Protein AF-A0A813E8I7-F1 (afdb_monomer)

Organism: Polarella glaciali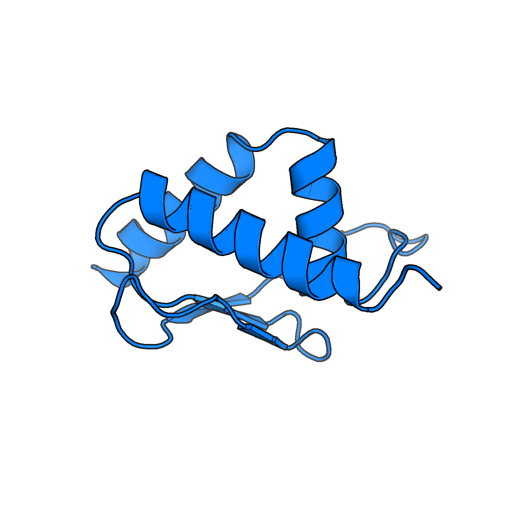s (NCBI:txid89957)

Radius of gyration: 13.07 Å; Cα contacts (8 Å, |Δi|>4): 109; chains: 1; bounding box: 36×29×27 Å

Nearest PDB structures (foldseek):
  7qpb-assembly1_A-2  TM=9.049E-01  e=5.000E-08  Homo sapiens
  8r1g-assembly1_D  TM=8.960E-01  e=6.069E-08  Homo sapiens
  8jrn-assembly1_A  TM=9.055E-01  e=3.699E-07  Homo sapiens
  1d5f-assembly1_A  TM=8.992E-01  e=7.053E-07  Homo sapiens
  8p82-assembly1_B  TM=8.502E-01  e=5.565E-06  Homo sapiens

Sequence (95 aa):
AEDAEYVSDFWQVLEQMTDEERRGFAIFVSACGRMPPQGWQDFELKVQKNGDGDARLPTAYTCFNLLLLPRYSSREVLLQRLLAAVRETEGFGLS

Secondary structure (DSSP, 8-state):
-HHHHHHHHHHHHHHHS-HHHHHHHHHHHHS-SS--TTGGGG---EEEEEEE-TTPPPEEEGGGTEEEEEEPSSHHHHHHHHHHHHHHHHTTS--

pLDDT: mean 80.85, std 13.59, range [37.03, 92.56]

Solvent-accessible surface area (backbone atoms only — not comparable to full-atom values): 5582 Å² total; per-residue (Å²): 118,67,70,58,55,56,54,50,48,51,53,57,47,57,70,70,45,51,75,68,55,46,49,43,44,48,26,50,38,54,74,37,96,59,80,54,95,81,50,66,83,82,65,65,78,41,80,41,81,53,63,73,42,77,87,61,62,53,45,58,42,40,96,67,30,32,35,35,40,41,47,48,95,40,68,68,54,45,48,54,32,51,53,48,42,28,51,61,57,56,66,78,70,79,126

Foldseek 3Di:
DVVVVQVVLVVVLLVVDDPVLVLLLVCQQQVDNDADPVGCPVQDQAEDEDEADLVDAWHHPNVVSYIHQHHYPDSVSSNVRSSVSSVVSCVVPDD

Mean predicted aligned error: 6.58 Å

InterPro domains:
  IPR000569 HECT domain [PF00632] (3-95)
  IPR000569 HECT domain [PS50237] (1-95)
  IPR035983 HECT, E3 ligase catalytic domain [SSF56204] (4-88)
  IPR044611 Ubiquitin-protein ligase E3A/B/C-like [PTHR45700] (3-95)

Structure (mmCIF, N/CA/C/O backbone):
data_AF-A0A813E8I7-F1
#
_entry.id   AF-A0A813E8I7-F1
#
loop_
_atom_site.group_PDB
_atom_site.id
_atom_site.type_symbol
_atom_site.label_atom_id
_atom_site.label_alt_id
_atom_site.label_comp_id
_atom_site.label_asym_id
_atom_site.label_entity_id
_atom_site.label_seq_id
_atom_site.pdbx_PDB_ins_code
_atom_site.Cartn_x
_atom_site.Cartn_y
_atom_site.Cartn_z
_atom_site.occupancy
_atom_site.B_iso_or_equiv
_atom_site.auth_seq_id
_atom_site.auth_comp_id
_atom_site.auth_asym_id
_atom_site.auth_atom_id
_atom_site.pdbx_PDB_model_num
ATOM 1 N N . ALA A 1 1 ? -17.281 -1.650 -14.554 1.00 55.31 1 ALA A N 1
ATOM 2 C CA . ALA A 1 1 ? -16.900 -0.454 -13.772 1.00 55.31 1 ALA A CA 1
ATOM 3 C C . ALA A 1 1 ? -16.577 -0.798 -12.310 1.00 55.31 1 ALA A C 1
ATOM 5 O O . ALA A 1 1 ? -16.506 0.101 -11.487 1.00 55.31 1 ALA A O 1
ATOM 6 N N . GLU A 1 2 ? -16.351 -2.074 -11.974 1.00 54.88 2 GLU A N 1
ATOM 7 C CA . GLU A 1 2 ? -16.056 -2.507 -10.598 1.00 54.88 2 GLU A CA 1
ATOM 8 C C . GLU A 1 2 ? -14.618 -2.187 -10.175 1.00 54.88 2 GLU A C 1
ATOM 10 O O . GLU A 1 2 ? -14.370 -1.878 -9.015 1.00 54.88 2 GLU A O 1
ATOM 15 N N . ASP A 1 3 ? -13.676 -2.182 -11.122 1.00 64.06 3 ASP A N 1
ATOM 16 C CA . ASP A 1 3 ? -12.289 -1.787 -10.860 1.00 64.06 3 ASP A CA 1
ATOM 17 C C . ASP A 1 3 ? -12.169 -0.303 -10.480 1.00 64.06 3 ASP A C 1
ATOM 19 O O . ASP A 1 3 ? -11.273 0.073 -9.731 1.00 64.06 3 ASP A O 1
ATOM 23 N N . ALA A 1 4 ? -13.095 0.542 -10.948 1.00 71.00 4 ALA A N 1
ATOM 24 C CA . ALA A 1 4 ? -13.089 1.975 -10.658 1.00 71.00 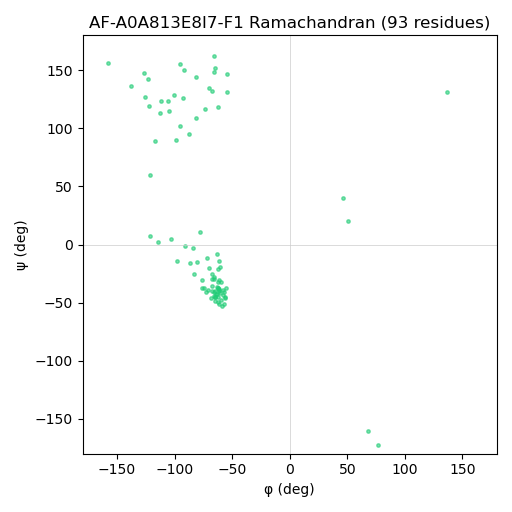4 ALA A CA 1
ATOM 25 C C . ALA A 1 4 ? -13.501 2.281 -9.209 1.00 71.00 4 ALA A C 1
ATOM 27 O O . ALA A 1 4 ? -12.886 3.131 -8.571 1.00 71.00 4 ALA A O 1
ATOM 28 N N . GLU A 1 5 ? -14.505 1.576 -8.679 1.00 78.94 5 GLU A N 1
ATOM 29 C CA . GLU A 1 5 ? -14.951 1.741 -7.288 1.00 78.94 5 GLU A CA 1
ATOM 30 C C . GLU A 1 5 ? -13.863 1.286 -6.314 1.00 78.94 5 GLU A C 1
ATOM 32 O O . GLU A 1 5 ? -13.486 2.015 -5.403 1.00 78.94 5 GLU A O 1
ATOM 37 N N . TYR A 1 6 ? -13.257 0.138 -6.602 1.00 80.38 6 TYR A N 1
ATOM 38 C CA . TYR A 1 6 ? -12.182 -0.428 -5.802 1.00 80.38 6 TYR A CA 1
ATOM 39 C C . TYR A 1 6 ? -10.916 0.447 -5.761 1.00 80.38 6 TYR A C 1
ATOM 41 O O . TYR A 1 6 ? -10.315 0.643 -4.703 1.00 80.38 6 TYR A O 1
ATOM 49 N N . VAL A 1 7 ? -10.517 1.013 -6.904 1.00 83.62 7 VAL A N 1
ATOM 50 C CA . VAL A 1 7 ? -9.410 1.978 -6.949 1.00 83.62 7 VAL A CA 1
ATOM 51 C C . VAL A 1 7 ? -9.798 3.276 -6.235 1.00 83.62 7 VAL A C 1
ATOM 53 O O . VAL A 1 7 ? -8.964 3.865 -5.554 1.00 83.62 7 VAL A O 1
ATOM 56 N N . SER A 1 8 ? -11.057 3.714 -6.325 1.00 87.94 8 SER A N 1
ATOM 57 C CA . SER A 1 8 ? -11.518 4.891 -5.581 1.00 87.94 8 SER A CA 1
ATOM 58 C C . SER A 1 8 ? -11.483 4.674 -4.067 1.00 87.94 8 SER A C 1
ATOM 60 O O . SER A 1 8 ? -11.094 5.590 -3.344 1.00 87.94 8 SER A O 1
ATOM 62 N N . ASP A 1 9 ? -11.867 3.492 -3.583 1.00 89.44 9 ASP A N 1
ATOM 63 C CA . ASP A 1 9 ? -11.783 3.131 -2.165 1.00 89.44 9 ASP A CA 1
ATOM 64 C C . ASP A 1 9 ? -10.339 3.156 -1.664 1.00 89.44 9 ASP A C 1
ATOM 66 O O . ASP A 1 9 ? -10.075 3.633 -0.560 1.00 89.44 9 ASP A O 1
ATOM 70 N N . PHE A 1 10 ? -9.397 2.691 -2.490 1.00 90.75 10 PHE A N 1
ATOM 71 C CA . PHE A 1 10 ? -7.972 2.764 -2.184 1.00 90.75 10 PHE A CA 1
ATOM 72 C C . PHE A 1 10 ? -7.515 4.203 -1.923 1.00 90.75 10 PHE A C 1
ATOM 74 O O . PHE A 1 10 ? -6.918 4.468 -0.879 1.00 90.75 10 PHE A O 1
ATOM 81 N N . TRP A 1 11 ? -7.832 5.135 -2.826 1.00 89.38 11 TRP A N 1
ATOM 82 C CA . TRP A 1 11 ? -7.443 6.538 -2.664 1.00 89.38 11 TRP A CA 1
ATOM 83 C C . TRP A 1 11 ? -8.099 7.177 -1.437 1.00 89.38 11 TRP A C 1
ATOM 85 O O . TRP A 1 11 ? -7.408 7.818 -0.651 1.00 89.38 11 TRP A O 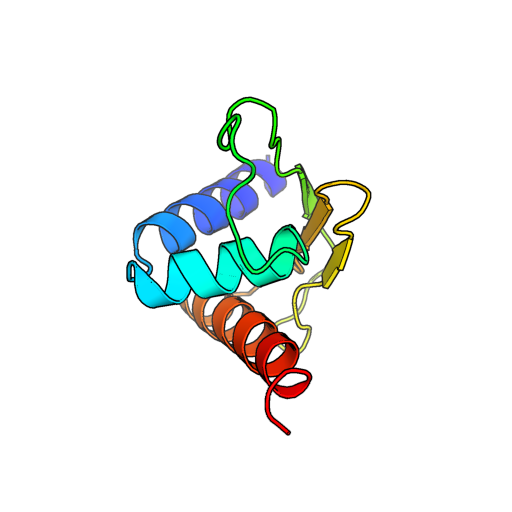1
ATOM 95 N N . GLN A 1 12 ? -9.388 6.910 -1.201 1.00 90.94 12 GLN A N 1
AT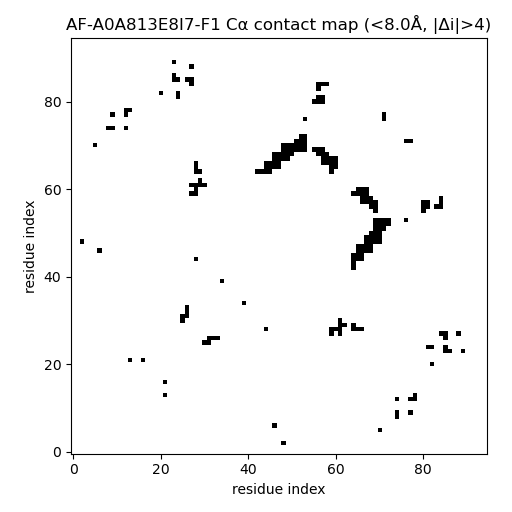OM 96 C CA . GLN A 1 12 ? -10.088 7.418 -0.016 1.00 90.94 12 GLN A CA 1
ATOM 97 C C . GLN A 1 12 ? -9.489 6.905 1.295 1.00 90.94 12 GLN A C 1
ATOM 99 O O . GLN A 1 12 ? -9.458 7.632 2.287 1.00 90.94 12 GLN A O 1
ATOM 104 N N . VAL A 1 13 ? -9.051 5.645 1.340 1.00 92.00 13 VAL A N 1
ATOM 105 C CA . VAL A 1 13 ? -8.396 5.092 2.530 1.00 92.00 13 VAL A CA 1
ATOM 106 C C . VAL A 1 13 ? -7.007 5.694 2.714 1.00 92.00 13 VAL A C 1
ATOM 108 O O . VAL A 1 13 ? -6.639 6.025 3.839 1.00 92.00 13 VAL A O 1
ATOM 111 N N . LEU A 1 14 ? -6.260 5.899 1.628 1.00 89.62 14 LEU A N 1
ATOM 112 C CA . LEU A 1 14 ? -4.951 6.547 1.674 1.00 89.62 14 LEU A CA 1
ATOM 113 C C . LEU A 1 14 ? -5.043 7.992 2.199 1.00 89.62 14 LEU A C 1
ATOM 115 O O . LEU A 1 14 ? -4.185 8.423 2.965 1.00 89.62 14 LEU A O 1
ATOM 119 N N . GLU A 1 15 ? -6.091 8.732 1.830 1.00 88.38 15 GLU A N 1
ATOM 120 C CA . GLU A 1 15 ? -6.354 10.086 2.340 1.00 88.38 15 GLU A CA 1
ATOM 121 C C . GLU A 1 15 ? -6.715 10.109 3.833 1.00 88.38 15 GLU A C 1
ATOM 123 O O . GLU A 1 15 ? -6.414 11.081 4.525 1.00 88.38 15 GLU A O 1
ATOM 128 N N . GLN A 1 16 ? -7.330 9.040 4.346 1.00 89.38 16 GLN A N 1
ATOM 129 C CA . GLN A 1 16 ? -7.689 8.907 5.762 1.00 89.38 16 GLN A CA 1
ATOM 130 C C . GLN A 1 16 ? -6.515 8.480 6.654 1.00 89.38 16 GLN A C 1
ATOM 132 O O . GLN A 1 16 ? -6.602 8.613 7.874 1.00 89.38 16 GLN A O 1
ATOM 137 N N . MET A 1 17 ? -5.422 7.983 6.071 1.00 87.88 17 MET A N 1
ATOM 138 C CA . MET A 1 17 ? -4.219 7.621 6.819 1.00 87.88 17 MET A CA 1
ATOM 139 C C . MET A 1 17 ? -3.550 8.850 7.448 1.00 87.88 17 MET A C 1
ATOM 141 O O . MET A 1 17 ? -3.528 9.956 6.892 1.00 87.88 17 MET A O 1
ATOM 145 N N . THR A 1 18 ? -2.924 8.643 8.600 1.00 90.06 18 THR A N 1
ATOM 146 C CA . THR A 1 18 ? -2.074 9.646 9.248 1.00 90.06 18 THR A CA 1
ATOM 147 C C . THR A 1 18 ? -0.820 9.933 8.415 1.00 90.06 18 THR A C 1
ATOM 149 O O . THR A 1 18 ? -0.434 9.159 7.539 1.00 90.06 18 THR A O 1
ATOM 152 N N . ASP A 1 19 ? -0.153 11.057 8.678 1.00 86.44 19 ASP A N 1
ATOM 153 C CA . ASP A 1 19 ? 1.099 11.407 7.996 1.00 86.44 19 ASP A CA 1
ATOM 154 C C . ASP A 1 19 ? 2.209 10.361 8.199 1.00 86.44 19 ASP A C 1
ATOM 156 O O . ASP A 1 19 ? 3.019 10.139 7.297 1.00 86.44 19 ASP A O 1
ATOM 160 N N . GLU A 1 20 ? 2.242 9.697 9.357 1.00 86.06 20 GLU A N 1
A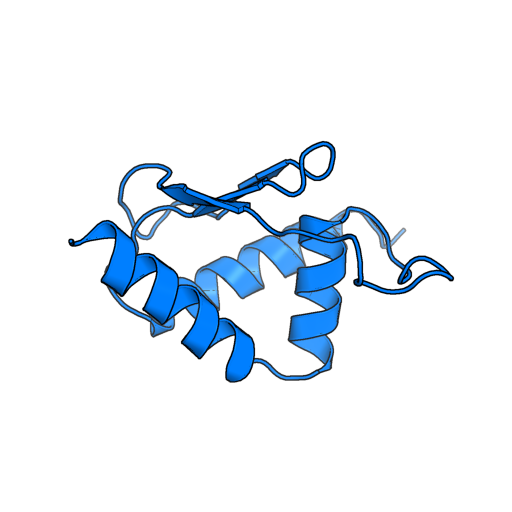TOM 161 C CA . GLU A 1 20 ? 3.200 8.625 9.648 1.00 86.06 20 GLU A CA 1
ATOM 162 C C . GLU A 1 20 ? 2.920 7.380 8.796 1.00 86.06 20 GLU A C 1
ATOM 164 O O . GLU A 1 20 ? 3.815 6.868 8.126 1.00 86.06 20 GLU A O 1
ATOM 169 N N . GLU A 1 21 ? 1.657 6.961 8.713 1.00 87.88 21 GLU A N 1
ATOM 170 C CA . GLU A 1 21 ? 1.236 5.828 7.884 1.00 87.88 21 GLU A CA 1
ATOM 171 C C . GLU A 1 21 ? 1.429 6.109 6.389 1.00 87.88 21 GLU A C 1
ATOM 173 O O . GLU A 1 21 ? 1.917 5.247 5.657 1.00 87.88 21 GLU A O 1
ATOM 178 N N . ARG A 1 22 ? 1.121 7.331 5.928 1.00 86.88 22 ARG A N 1
ATOM 179 C CA . ARG A 1 22 ? 1.370 7.751 4.539 1.00 86.88 22 ARG A CA 1
ATOM 180 C C . ARG A 1 22 ? 2.857 7.744 4.203 1.00 86.88 22 ARG A C 1
ATOM 182 O O . ARG A 1 22 ? 3.220 7.359 3.092 1.00 86.88 22 ARG A O 1
ATOM 189 N N . ARG A 1 23 ? 3.727 8.122 5.145 1.00 84.75 23 ARG A N 1
ATOM 190 C CA . ARG A 1 23 ? 5.183 7.987 4.977 1.00 84.75 23 ARG A CA 1
ATOM 191 C C . ARG A 1 23 ? 5.597 6.526 4.879 1.00 84.75 23 ARG A C 1
ATOM 193 O O . ARG A 1 23 ? 6.310 6.188 3.939 1.00 84.75 23 ARG A O 1
ATOM 200 N N . GLY A 1 24 ? 5.126 5.665 5.777 1.00 86.50 24 GLY A N 1
ATOM 201 C CA . GLY A 1 24 ? 5.411 4.230 5.711 1.00 86.50 24 GLY A CA 1
ATOM 20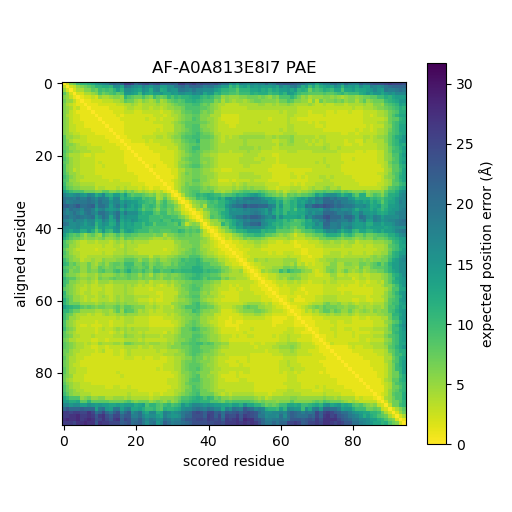2 C C . GLY A 1 24 ? 4.948 3.612 4.386 1.00 86.50 24 GLY A C 1
ATOM 203 O O . GLY A 1 24 ? 5.700 2.893 3.729 1.00 86.50 24 GLY A O 1
ATOM 204 N N . PHE A 1 25 ? 3.752 3.977 3.918 1.00 88.25 25 PHE A N 1
ATOM 205 C CA . PHE A 1 25 ? 3.245 3.560 2.612 1.00 88.25 25 PHE A CA 1
ATOM 206 C C . PHE A 1 25 ? 4.112 4.060 1.455 1.00 88.25 25 PHE A C 1
ATOM 208 O O . PHE A 1 25 ? 4.441 3.287 0.557 1.00 88.25 25 PHE A O 1
ATOM 215 N N . ALA A 1 26 ? 4.524 5.327 1.479 1.00 84.44 26 ALA A N 1
ATOM 216 C CA . ALA A 1 26 ? 5.420 5.885 0.475 1.00 84.44 26 ALA A CA 1
ATOM 217 C C . ALA A 1 26 ? 6.743 5.104 0.393 1.00 84.44 26 ALA A C 1
ATOM 219 O O . ALA A 1 26 ? 7.221 4.824 -0.707 1.00 84.44 26 ALA A O 1
ATOM 220 N N . ILE A 1 27 ? 7.306 4.700 1.535 1.00 84.50 27 ILE A N 1
ATOM 221 C CA . ILE A 1 27 ? 8.505 3.852 1.601 1.00 84.50 27 ILE A CA 1
ATOM 222 C C . ILE A 1 27 ? 8.211 2.467 1.022 1.00 84.50 27 ILE A C 1
ATOM 224 O O . ILE A 1 27 ? 8.984 1.978 0.202 1.00 84.50 27 ILE A O 1
ATOM 228 N N . PHE A 1 28 ? 7.075 1.868 1.381 1.00 87.12 28 PHE A N 1
ATOM 229 C CA . PHE A 1 28 ? 6.644 0.569 0.866 1.00 87.12 28 PHE A CA 1
ATOM 230 C C . PHE A 1 28 ? 6.559 0.535 -0.667 1.00 87.12 28 PHE A C 1
ATOM 232 O O . PHE A 1 28 ? 7.074 -0.392 -1.290 1.00 87.12 28 PHE A O 1
ATOM 239 N N . VAL A 1 29 ? 5.961 1.554 -1.297 1.00 86.19 29 VAL A N 1
ATOM 240 C CA . VAL A 1 29 ? 5.784 1.569 -2.761 1.00 86.19 29 VAL A CA 1
ATOM 241 C C . VAL A 1 29 ? 7.000 2.058 -3.539 1.00 86.19 29 VAL A C 1
ATOM 243 O O . VAL A 1 29 ? 7.155 1.697 -4.703 1.00 86.19 29 VAL A O 1
ATOM 246 N N . SER A 1 30 ? 7.861 2.869 -2.923 1.00 79.62 30 SER A N 1
ATOM 247 C CA . SER A 1 30 ? 9.053 3.418 -3.585 1.00 79.62 30 SER A CA 1
ATOM 248 C C . SER A 1 30 ? 10.338 2.649 -3.275 1.00 79.62 30 SER A C 1
ATOM 250 O O . SER A 1 30 ? 11.345 2.863 -3.946 1.00 79.62 30 SER A O 1
ATOM 252 N N . ALA A 1 31 ? 10.334 1.781 -2.255 1.00 78.19 31 ALA A N 1
ATOM 253 C CA . ALA A 1 31 ? 11.532 1.199 -1.637 1.00 78.19 31 ALA A CA 1
ATOM 254 C C . ALA A 1 31 ? 12.595 2.246 -1.246 1.00 78.19 31 ALA A C 1
ATOM 256 O O . ALA A 1 31 ? 13.766 1.913 -1.064 1.00 78.19 31 ALA A O 1
ATOM 257 N N . CYS A 1 32 ? 12.209 3.518 -1.111 1.00 69.19 32 CYS A N 1
ATOM 258 C CA . CYS A 1 32 ? 13.112 4.601 -0.772 1.00 69.19 32 CYS A CA 1
ATOM 259 C C . CYS A 1 32 ? 12.627 5.282 0.507 1.00 69.19 32 CYS A C 1
ATOM 261 O O . CYS A 1 32 ? 11.550 5.869 0.556 1.00 69.19 32 CYS A O 1
ATOM 263 N N . GLY A 1 33 ? 13.464 5.251 1.548 1.00 61.84 33 GLY A N 1
ATOM 264 C CA . GLY A 1 33 ? 13.216 5.929 2.827 1.00 61.84 33 GLY A CA 1
ATOM 265 C C . GLY A 1 33 ? 13.135 7.458 2.731 1.00 61.84 33 GLY A C 1
ATOM 266 O O . GLY A 1 33 ? 12.851 8.128 3.722 1.00 61.84 33 GLY A O 1
ATOM 267 N N . ARG A 1 34 ? 13.451 8.035 1.562 1.00 59.75 34 ARG A N 1
ATOM 268 C CA . ARG A 1 34 ? 13.482 9.479 1.324 1.00 59.75 34 ARG A CA 1
ATOM 269 C C . ARG A 1 34 ? 12.868 9.832 -0.025 1.00 59.75 34 ARG A C 1
ATOM 271 O O . ARG A 1 34 ? 13.174 9.222 -1.044 1.00 59.75 34 ARG A O 1
ATOM 278 N N . MET A 1 35 ? 12.051 10.880 -0.010 1.00 59.50 35 MET A N 1
ATOM 279 C CA . MET A 1 35 ? 11.534 11.538 -1.207 1.00 59.50 35 MET A CA 1
ATOM 280 C C . MET A 1 35 ? 12.709 11.961 -2.111 1.00 59.50 35 MET A C 1
ATOM 282 O O . MET A 1 35 ? 13.662 12.561 -1.599 1.00 59.50 35 MET A O 1
ATOM 286 N N . PRO A 1 36 ? 12.678 11.666 -3.427 1.00 56.06 36 PRO A N 1
ATOM 287 C CA . PRO A 1 36 ? 13.681 12.167 -4.359 1.00 56.06 36 PRO A CA 1
ATOM 288 C C . PRO A 1 36 ? 13.768 13.699 -4.275 1.00 56.06 36 PRO A C 1
ATOM 290 O O . PRO A 1 36 ? 12.743 14.350 -4.064 1.00 56.06 36 PRO A O 1
ATOM 293 N N . PRO A 1 37 ? 14.947 14.313 -4.471 1.00 55.84 37 PRO A N 1
ATOM 294 C CA . PRO A 1 37 ? 15.103 15.769 -4.395 1.00 55.84 37 PRO A CA 1
ATOM 295 C C . PRO A 1 37 ? 14.251 16.537 -5.424 1.00 55.84 37 PRO A C 1
ATOM 297 O O . PRO A 1 37 ? 13.975 17.714 -5.220 1.00 55.84 37 PRO A O 1
ATOM 300 N N . GLN A 1 38 ? 13.801 15.876 -6.496 1.00 59.56 38 GLN A N 1
ATOM 301 C CA . GLN A 1 38 ? 12.866 16.409 -7.502 1.00 59.56 38 GLN A CA 1
ATOM 302 C C . GLN A 1 38 ? 11.380 16.272 -7.103 1.00 59.56 38 GLN A C 1
ATOM 304 O O . GLN A 1 38 ? 10.492 16.753 -7.799 1.00 59.56 38 GLN A O 1
ATOM 309 N N . GLY A 1 39 ? 11.098 15.649 -5.960 1.00 61.69 39 GLY A N 1
ATOM 310 C CA . GLY A 1 39 ? 9.759 15.398 -5.446 1.00 61.69 39 GLY A CA 1
ATOM 311 C C . GLY A 1 39 ? 9.012 14.253 -6.134 1.00 61.69 39 GLY A C 1
ATOM 312 O O . GLY A 1 39 ? 9.571 13.513 -6.936 1.00 61.69 39 GLY A O 1
ATOM 313 N N . TRP A 1 40 ? 7.728 14.094 -5.798 1.00 65.75 40 TRP A N 1
ATOM 314 C CA . TRP A 1 40 ? 6.841 13.057 -6.351 1.00 65.75 40 TRP A CA 1
ATOM 315 C C . TRP A 1 40 ? 6.327 13.395 -7.762 1.00 65.75 40 TRP A C 1
ATOM 317 O O . TRP A 1 40 ? 5.409 12.742 -8.241 1.00 65.75 40 TRP A O 1
ATOM 327 N N . GLN A 1 41 ? 6.874 14.421 -8.424 1.00 62.88 41 GLN A N 1
ATOM 328 C CA . GLN A 1 41 ? 6.331 14.947 -9.684 1.00 62.88 41 GLN A CA 1
ATOM 329 C C . GLN A 1 41 ? 6.327 13.912 -10.820 1.00 62.88 41 GLN A C 1
ATOM 331 O O . GLN A 1 41 ? 5.409 13.922 -11.632 1.00 62.88 41 GLN A O 1
ATOM 336 N N . ASP A 1 42 ? 7.288 12.985 -10.820 1.00 64.06 42 ASP A N 1
ATOM 337 C CA . ASP A 1 42 ? 7.372 11.858 -11.763 1.00 64.06 42 ASP A CA 1
ATOM 338 C C . ASP A 1 42 ? 6.936 10.513 -11.149 1.00 64.06 42 ASP A C 1
ATOM 340 O O . ASP A 1 42 ? 7.048 9.458 -11.778 1.00 64.06 42 ASP A O 1
ATOM 344 N N . PHE A 1 43 ? 6.448 10.509 -9.904 1.00 72.50 43 PHE A N 1
ATOM 345 C CA . PHE A 1 43 ? 6.003 9.279 -9.261 1.00 72.50 43 PHE A CA 1
ATOM 346 C C . PHE A 1 43 ? 4.538 9.002 -9.588 1.00 72.50 43 PHE A C 1
ATOM 348 O O . PHE A 1 43 ? 3.616 9.473 -8.923 1.00 72.50 43 PHE A O 1
ATOM 355 N N . GLU A 1 44 ? 4.331 8.188 -10.614 1.00 81.56 44 GLU A N 1
ATOM 356 C CA . GLU A 1 44 ? 3.018 7.664 -10.963 1.00 81.56 44 GLU A CA 1
ATOM 357 C C . GLU A 1 44 ? 2.819 6.280 -10.332 1.00 81.56 44 GLU A C 1
ATOM 359 O O . GLU A 1 44 ? 3.332 5.279 -10.837 1.00 81.56 44 GLU A O 1
ATOM 364 N N . LEU A 1 45 ? 2.069 6.215 -9.226 1.00 85.31 45 LEU A N 1
ATOM 365 C CA . LEU A 1 45 ? 1.658 4.942 -8.635 1.00 85.31 45 LEU A CA 1
ATOM 366 C C . LEU A 1 45 ? 0.563 4.297 -9.488 1.00 85.31 45 LEU A C 1
ATOM 368 O O . LEU A 1 45 ? -0.554 4.805 -9.585 1.00 85.31 45 LEU A O 1
ATOM 372 N N . LYS A 1 46 ? 0.856 3.129 -10.049 1.00 88.12 46 LYS A N 1
ATOM 373 C CA . LYS A 1 46 ? -0.107 2.303 -10.776 1.00 88.12 46 LYS A CA 1
ATOM 374 C C . LYS A 1 46 ? -0.722 1.306 -9.814 1.00 88.12 46 LYS A C 1
ATOM 376 O O . LYS A 1 46 ? -0.001 0.558 -9.170 1.00 88.12 46 LYS A O 1
ATOM 381 N N . VAL A 1 47 ? -2.046 1.255 -9.733 1.00 89.62 47 VAL A N 1
ATOM 382 C CA . VAL A 1 47 ? -2.758 0.258 -8.923 1.00 89.62 47 VAL A CA 1
ATOM 383 C C . VAL A 1 47 ? -3.375 -0.772 -9.859 1.00 89.62 47 VAL A C 1
ATOM 385 O O . VAL A 1 47 ? -4.136 -0.421 -10.759 1.00 89.62 47 VAL A O 1
ATOM 388 N N . GLN A 1 48 ? -3.039 -2.045 -9.665 1.00 89.44 48 GLN A N 1
ATOM 389 C CA . GLN A 1 48 ? -3.604 -3.159 -10.423 1.00 89.44 48 GLN A CA 1
ATOM 390 C C . GLN A 1 48 ? -4.256 -4.173 -9.494 1.00 89.44 48 GLN A C 1
ATOM 392 O O . GLN A 1 48 ? -3.762 -4.472 -8.406 1.00 89.44 48 GLN A O 1
ATOM 397 N N . LYS A 1 49 ? -5.372 -4.735 -9.955 1.00 88.69 49 LYS A N 1
ATOM 398 C CA . LYS A 1 49 ? -6.089 -5.779 -9.232 1.00 88.69 49 LYS A CA 1
ATOM 399 C C . LYS A 1 49 ? -5.252 -7.061 -9.180 1.00 88.69 49 LYS A C 1
ATOM 401 O O . LYS A 1 49 ? -4.780 -7.535 -10.209 1.00 88.69 49 LYS A O 1
ATOM 406 N N . ASN A 1 50 ? -5.141 -7.658 -7.995 1.00 88.12 50 ASN A N 1
ATOM 407 C CA . ASN A 1 50 ? -4.422 -8.916 -7.770 1.00 88.12 50 ASN A CA 1
ATOM 408 C C . ASN A 1 50 ? -5.331 -10.004 -7.179 1.00 88.12 50 ASN A C 1
ATOM 410 O O . ASN A 1 50 ? -5.125 -10.496 -6.068 1.00 88.12 50 ASN A O 1
ATOM 414 N N . GLY A 1 51 ? -6.388 -10.337 -7.922 1.00 86.44 51 GLY A N 1
ATOM 415 C CA . GLY A 1 51 ? -7.434 -11.253 -7.466 1.00 86.44 51 GLY A CA 1
ATOM 416 C C . GLY A 1 51 ? -8.277 -10.671 -6.330 1.00 86.44 51 GLY A C 1
ATOM 417 O O . GLY A 1 51 ? -8.321 -9.457 -6.134 1.00 86.44 51 GLY A O 1
ATOM 418 N N . ASP A 1 52 ? -8.960 -11.546 -5.598 1.00 87.19 52 ASP A N 1
ATOM 419 C CA . ASP A 1 52 ? -9.881 -11.189 -4.514 1.00 87.19 52 ASP A CA 1
ATOM 420 C C . ASP A 1 52 ? -9.490 -11.942 -3.229 1.00 87.19 52 ASP A C 1
ATOM 422 O O . ASP A 1 52 ? -8.994 -13.070 -3.302 1.00 87.19 52 ASP A O 1
ATOM 426 N N . GLY A 1 53 ? -9.692 -11.360 -2.048 1.00 87.25 53 GLY A N 1
ATOM 427 C CA . GLY A 1 53 ? -9.599 -12.095 -0.783 1.00 87.25 53 GLY A CA 1
ATOM 428 C C . GLY A 1 53 ? -8.855 -11.382 0.341 1.00 87.25 53 GLY A C 1
ATOM 429 O O . GLY A 1 53 ? -7.704 -10.971 0.207 1.00 87.25 53 GLY A O 1
ATOM 430 N N . ASP A 1 54 ? -9.501 -11.378 1.504 1.00 89.50 54 ASP A N 1
ATOM 431 C CA . ASP A 1 54 ? -9.097 -10.613 2.683 1.00 89.50 54 ASP A CA 1
ATOM 432 C C . ASP A 1 54 ? -7.857 -11.116 3.402 1.00 89.50 54 ASP A C 1
ATOM 434 O O . ASP A 1 54 ? -7.354 -10.421 4.274 1.00 89.50 54 ASP A O 1
ATOM 438 N N . ALA A 1 55 ? -7.362 -12.310 3.089 1.00 87.31 55 ALA A N 1
ATOM 439 C CA . ALA A 1 55 ? -6.156 -12.856 3.707 1.00 87.31 55 ALA A CA 1
ATOM 440 C C . ALA A 1 55 ? -4.867 -12.428 2.988 1.00 87.31 55 ALA A C 1
ATOM 442 O O . ALA A 1 55 ? -3.779 -12.590 3.538 1.00 87.31 55 ALA A O 1
ATOM 443 N N . ARG A 1 56 ? -4.969 -11.915 1.756 1.00 87.94 56 ARG A N 1
ATOM 444 C CA . ARG A 1 56 ? -3.800 -11.528 0.963 1.00 87.94 56 ARG A CA 1
ATOM 445 C C . ARG A 1 56 ? -3.316 -10.146 1.382 1.00 87.94 56 ARG A C 1
ATOM 447 O O . ARG A 1 56 ? -4.121 -9.273 1.686 1.00 87.94 56 ARG A O 1
ATOM 454 N N . LEU A 1 57 ? -2.002 -9.954 1.369 1.00 89.50 57 LEU A N 1
ATOM 455 C CA . LEU A 1 57 ? -1.396 -8.636 1.518 1.00 89.50 57 LEU A CA 1
ATOM 456 C C . LEU A 1 57 ? -1.176 -8.001 0.141 1.00 89.50 57 LEU A C 1
ATOM 458 O O . LEU A 1 57 ? -0.958 -8.724 -0.840 1.00 89.50 57 LEU A O 1
ATOM 462 N N . PRO A 1 58 ? -1.223 -6.664 0.046 1.00 90.69 58 PRO A N 1
ATOM 463 C CA . PRO A 1 58 ? -0.813 -5.981 -1.167 1.00 90.69 58 PRO A CA 1
ATOM 464 C C . PRO A 1 58 ? 0.679 -6.183 -1.436 1.00 90.69 58 PRO A C 1
ATOM 466 O O . PRO A 1 58 ? 1.474 -6.370 -0.518 1.00 90.69 58 PRO A O 1
ATOM 469 N N . THR A 1 59 ?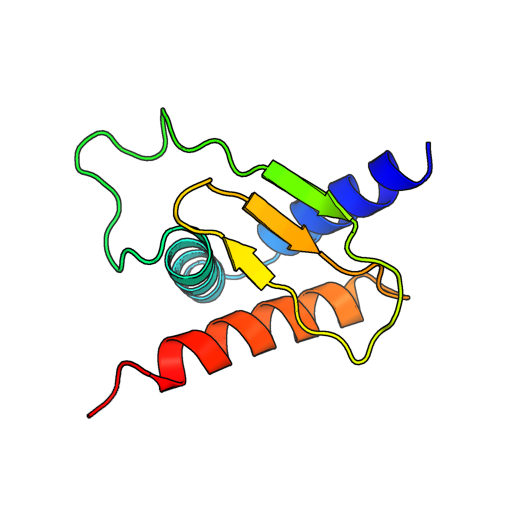 1.068 -6.138 -2.707 1.00 89.69 59 THR A N 1
ATOM 470 C CA . THR A 1 59 ? 2.463 -6.314 -3.134 1.00 89.69 59 THR A CA 1
ATOM 471 C C . THR A 1 59 ? 2.893 -5.130 -3.984 1.00 89.69 59 THR A C 1
ATOM 473 O O . THR A 1 59 ? 2.228 -4.807 -4.965 1.00 89.69 59 THR A O 1
ATOM 476 N N . ALA A 1 60 ? 4.001 -4.485 -3.626 1.00 89.88 60 ALA A N 1
ATOM 477 C CA . ALA A 1 60 ? 4.558 -3.381 -4.394 1.00 89.88 60 ALA A CA 1
ATOM 478 C C . ALA A 1 60 ? 5.739 -3.847 -5.258 1.00 89.88 60 ALA A C 1
ATOM 480 O O . ALA A 1 60 ? 6.691 -4.451 -4.768 1.00 89.88 60 ALA A O 1
ATOM 481 N N . TYR A 1 61 ? 5.693 -3.525 -6.547 1.00 88.62 61 TYR A N 1
ATOM 482 C CA . TYR A 1 61 ? 6.825 -3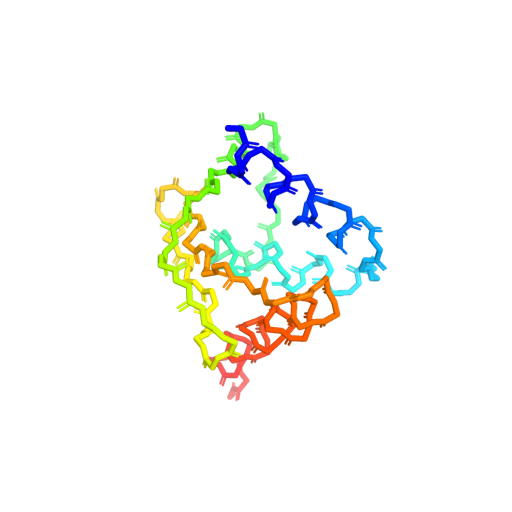.584 -7.462 1.00 88.62 61 TYR A CA 1
ATOM 483 C C . TYR A 1 61 ? 7.411 -2.187 -7.603 1.00 88.62 61 TYR A C 1
ATOM 485 O O . TYR A 1 61 ? 7.021 -1.401 -8.470 1.00 88.62 61 TYR A O 1
ATOM 493 N N . THR A 1 62 ? 8.363 -1.890 -6.732 1.00 84.38 62 THR A N 1
ATOM 494 C CA . THR A 1 62 ? 8.939 -0.551 -6.581 1.00 84.38 62 THR A CA 1
ATOM 495 C C . THR A 1 62 ? 9.713 -0.093 -7.818 1.00 84.38 62 THR A C 1
ATOM 497 O O . THR A 1 62 ? 9.669 1.080 -8.163 1.00 84.38 62 THR A O 1
ATOM 500 N N . CYS A 1 63 ? 10.312 -1.015 -8.585 1.00 81.69 63 CYS A N 1
ATOM 501 C CA . CYS A 1 63 ? 10.960 -0.704 -9.868 1.00 81.69 63 CYS A CA 1
ATOM 502 C C . CYS A 1 63 ? 10.000 -0.153 -10.937 1.00 81.69 63 CYS A C 1
ATOM 504 O O . CYS A 1 63 ? 10.451 0.461 -11.900 1.00 81.69 63 CYS A O 1
ATOM 506 N N . PHE A 1 64 ? 8.695 -0.404 -10.796 1.00 82.06 64 PHE A N 1
ATOM 507 C CA . PHE A 1 64 ? 7.671 -0.030 -11.774 1.00 82.06 64 PHE A CA 1
ATOM 508 C C . PHE A 1 64 ? 6.588 0.880 -11.186 1.00 82.06 64 PHE A C 1
ATOM 510 O O . PHE A 1 64 ? 5.585 1.118 -11.858 1.00 82.06 64 PHE A O 1
ATOM 517 N N . ASN A 1 65 ? 6.762 1.347 -9.942 1.00 85.38 65 ASN A N 1
ATOM 518 C CA . ASN A 1 65 ? 5.747 2.078 -9.179 1.00 85.38 65 ASN A CA 1
ATOM 519 C C . ASN A 1 65 ? 4.371 1.392 -9.250 1.00 85.38 65 ASN A C 1
ATOM 521 O O . ASN A 1 65 ? 3.346 2.044 -9.428 1.00 85.38 65 ASN A O 1
ATOM 525 N N . LEU A 1 66 ? 4.346 0.058 -9.179 1.00 89.00 66 LEU A N 1
ATOM 526 C CA . LEU A 1 66 ? 3.140 -0.743 -9.374 1.00 89.00 66 LEU A CA 1
ATOM 527 C C . LEU A 1 66 ? 2.722 -1.402 -8.061 1.00 89.00 66 LEU A C 1
ATOM 529 O O . LEU A 1 66 ? 3.480 -2.168 -7.476 1.00 89.00 66 LEU A O 1
ATOM 533 N N . LEU A 1 67 ? 1.490 -1.157 -7.636 1.00 91.31 67 LEU A N 1
ATOM 534 C CA . LEU A 1 67 ? 0.855 -1.780 -6.489 1.00 91.31 67 LEU A CA 1
ATOM 535 C C . LEU A 1 67 ? -0.162 -2.821 -6.952 1.00 91.31 67 LEU A C 1
ATOM 537 O O . LEU A 1 67 ? -1.199 -2.495 -7.530 1.00 91.31 67 LEU A O 1
ATOM 541 N N . LEU A 1 68 ? 0.120 -4.078 -6.640 1.00 91.06 68 LEU A N 1
ATOM 542 C CA . LEU A 1 68 ? -0.830 -5.171 -6.736 1.00 91.06 68 LEU A CA 1
ATOM 543 C C . LEU A 1 68 ? -1.720 -5.182 -5.496 1.00 91.06 68 LEU A C 1
ATOM 545 O O . LEU A 1 68 ? -1.283 -5.540 -4.402 1.00 91.06 68 LEU A O 1
ATOM 549 N N . LEU A 1 69 ? -2.981 -4.810 -5.683 1.00 90.94 69 LEU A N 1
ATOM 550 C CA . LEU A 1 69 ? -3.968 -4.681 -4.621 1.00 90.94 69 LEU A CA 1
ATOM 551 C C . LEU A 1 69 ? -5.040 -5.777 -4.816 1.00 90.94 69 LEU A C 1
ATOM 553 O O . LEU A 1 69 ? -5.780 -5.735 -5.807 1.00 90.94 69 LEU A O 1
ATOM 557 N N . PRO A 1 70 ? -5.155 -6.763 -3.910 1.00 91.19 70 PRO A N 1
ATOM 558 C CA . PRO A 1 70 ? -6.246 -7.746 -3.892 1.00 91.19 70 PRO A CA 1
ATOM 559 C C . PRO A 1 70 ? -7.585 -7.123 -3.485 1.00 91.19 70 PRO A C 1
ATOM 561 O O . PRO A 1 70 ? -7.635 -6.399 -2.495 1.00 91.19 70 PRO A O 1
ATOM 564 N N . ARG A 1 71 ? -8.682 -7.429 -4.190 1.00 89.75 71 ARG A N 1
ATOM 565 C CA . ARG A 1 71 ? -10.008 -6.899 -3.837 1.00 89.75 71 ARG A CA 1
ATOM 566 C C . ARG A 1 71 ? -10.414 -7.382 -2.450 1.00 89.75 71 ARG A C 1
ATOM 568 O O . ARG A 1 71 ? -10.570 -8.586 -2.230 1.00 89.75 71 ARG A O 1
ATOM 575 N N . TYR A 1 72 ? -10.596 -6.426 -1.550 1.00 90.81 72 TYR A N 1
ATOM 576 C CA . TYR A 1 72 ? -11.028 -6.663 -0.181 1.00 90.81 72 TYR A CA 1
ATOM 577 C C . TYR A 1 72 ? -12.535 -6.498 -0.045 1.00 90.81 72 TYR A C 1
ATOM 579 O O . TYR A 1 72 ? -13.163 -5.753 -0.797 1.00 90.81 72 TYR A O 1
ATOM 587 N N . SER A 1 73 ? -13.104 -7.161 0.956 1.00 89.44 73 SER A N 1
ATOM 588 C CA . SER A 1 73 ? -14.540 -7.121 1.237 1.00 89.44 73 SER A CA 1
ATOM 589 C C . SER A 1 73 ? -15.011 -5.764 1.769 1.00 89.44 73 SER A C 1
ATOM 591 O O . SER A 1 73 ? -16.205 -5.472 1.744 1.00 89.44 73 SER A O 1
ATOM 593 N N . SER A 1 74 ? -14.109 -4.936 2.312 1.00 90.12 74 SER A N 1
ATOM 594 C CA . SER A 1 74 ? -14.438 -3.631 2.906 1.00 90.12 74 SER A CA 1
ATOM 595 C C . SER A 1 74 ? -13.226 -2.694 2.956 1.00 90.12 74 SER A C 1
ATOM 597 O O . SER A 1 74 ? -12.083 -3.149 3.039 1.00 90.12 74 SER A O 1
ATOM 599 N N . ARG A 1 75 ? -13.480 -1.378 3.003 1.00 89.94 75 ARG A N 1
ATOM 600 C CA . ARG A 1 75 ? -12.451 -0.327 3.178 1.00 89.94 75 ARG A CA 1
ATOM 601 C C . ARG A 1 75 ? -11.605 -0.525 4.431 1.00 89.94 75 ARG A C 1
ATOM 603 O O . ARG A 1 75 ? -10.405 -0.287 4.424 1.00 89.94 75 ARG A O 1
ATOM 610 N N . GLU A 1 76 ? -12.237 -0.991 5.498 1.00 90.81 76 GLU A N 1
ATOM 611 C CA . GLU A 1 76 ? -11.594 -1.221 6.790 1.00 90.81 76 GLU A CA 1
ATOM 612 C C . GLU A 1 76 ? -10.577 -2.366 6.709 1.00 90.81 76 GLU A C 1
ATOM 614 O O . GLU A 1 76 ? -9.459 -2.249 7.206 1.00 90.81 76 GLU A O 1
ATOM 619 N N . VAL A 1 77 ? -10.914 -3.431 5.971 1.00 92.31 77 VAL A N 1
ATOM 620 C CA . VAL A 1 77 ? -9.972 -4.510 5.650 1.00 92.31 77 VAL A CA 1
ATOM 621 C C . VAL A 1 77 ? -8.841 -3.977 4.774 1.00 92.31 77 VAL A C 1
ATOM 623 O O . VAL A 1 77 ? -7.680 -4.239 5.072 1.00 92.31 77 VAL A O 1
ATOM 626 N N . LEU A 1 78 ? -9.150 -3.190 3.740 1.00 91.75 78 LEU A N 1
ATOM 627 C CA . LEU A 1 78 ? -8.136 -2.583 2.874 1.00 91.75 78 LEU A CA 1
ATOM 628 C C . LEU A 1 78 ? -7.132 -1.736 3.678 1.00 91.75 78 LEU A C 1
ATOM 630 O O . LEU A 1 78 ? -5.926 -1.915 3.504 1.00 91.75 78 LEU A O 1
ATOM 634 N N . LEU A 1 79 ? -7.602 -0.898 4.609 1.00 91.75 79 LEU A N 1
ATOM 635 C CA . LEU A 1 79 ? -6.744 -0.131 5.517 1.00 91.75 79 LEU A CA 1
ATOM 636 C C . LEU A 1 79 ? -5.852 -1.051 6.357 1.00 91.75 79 LEU A C 1
ATOM 638 O O . LEU A 1 79 ? -4.632 -0.909 6.343 1.00 91.75 79 LEU A O 1
ATOM 642 N N . GLN A 1 80 ? -6.444 -2.029 7.048 1.00 92.12 80 GLN A N 1
ATOM 643 C CA . GLN A 1 80 ? -5.699 -2.962 7.898 1.00 92.12 80 GLN A CA 1
ATOM 644 C C . GLN A 1 80 ? -4.630 -3.734 7.111 1.00 92.12 80 GLN A C 1
ATOM 646 O O . GLN A 1 80 ? -3.523 -3.938 7.606 1.00 92.12 80 GLN A O 1
ATOM 651 N N . ARG A 1 81 ? -4.928 -4.143 5.872 1.00 92.56 81 ARG A N 1
ATOM 652 C CA . ARG A 1 81 ? -3.987 -4.880 5.014 1.00 92.56 81 ARG A CA 1
ATOM 653 C C . ARG A 1 81 ? -2.884 -4.003 4.443 1.00 92.56 81 ARG A C 1
ATOM 655 O O . ARG A 1 81 ? -1.749 -4.466 4.373 1.00 92.56 81 ARG A O 1
ATOM 662 N N . LEU A 1 82 ? -3.183 -2.755 4.085 1.00 91.25 82 LEU A N 1
ATOM 663 C CA . LEU A 1 82 ? -2.163 -1.782 3.692 1.00 91.25 82 LEU A CA 1
ATOM 664 C C . LEU A 1 82 ? -1.194 -1.510 4.844 1.00 91.25 82 LEU A C 1
ATOM 666 O O . LEU A 1 82 ? 0.013 -1.631 4.662 1.00 91.25 82 LEU A O 1
ATOM 670 N N . LEU A 1 83 ? -1.716 -1.224 6.040 1.00 91.06 83 LEU A N 1
ATOM 671 C CA . LEU A 1 83 ? -0.891 -0.986 7.226 1.00 91.06 83 LEU A CA 1
ATOM 672 C C . LEU A 1 83 ? -0.057 -2.212 7.600 1.00 91.06 83 LEU A C 1
ATOM 674 O O . LEU A 1 83 ? 1.113 -2.073 7.943 1.00 91.06 83 LEU A O 1
ATOM 678 N N . ALA A 1 84 ? -0.631 -3.414 7.502 1.00 90.81 84 ALA A N 1
ATOM 679 C CA . ALA A 1 84 ? 0.114 -4.649 7.713 1.00 90.81 84 ALA A CA 1
ATOM 680 C C . ALA A 1 84 ? 1.275 -4.785 6.715 1.00 90.81 84 ALA A C 1
ATOM 682 O O . ALA A 1 84 ? 2.398 -5.024 7.138 1.00 90.81 84 ALA A O 1
ATOM 683 N N . ALA A 1 85 ? 1.048 -4.564 5.416 1.00 89.56 85 ALA A N 1
ATOM 684 C CA . ALA A 1 85 ? 2.115 -4.641 4.414 1.00 89.56 85 ALA A CA 1
ATOM 685 C C . ALA A 1 85 ? 3.228 -3.603 4.627 1.00 89.56 85 ALA A C 1
ATOM 687 O O . ALA A 1 85 ? 4.407 -3.915 4.448 1.00 89.56 85 ALA A O 1
ATOM 688 N N . VAL A 1 86 ? 2.867 -2.389 5.051 1.00 88.19 86 VAL A N 1
ATOM 689 C CA . VAL A 1 86 ? 3.837 -1.351 5.425 1.00 88.19 86 VAL A CA 1
ATOM 690 C C . VAL A 1 86 ? 4.699 -1.817 6.600 1.00 88.19 86 VAL A C 1
ATOM 692 O O . VAL A 1 86 ? 5.922 -1.826 6.487 1.00 88.19 86 VAL A O 1
ATOM 695 N N . ARG A 1 87 ? 4.073 -2.301 7.679 1.00 85.62 87 ARG A N 1
ATOM 696 C CA . ARG A 1 87 ? 4.774 -2.797 8.876 1.00 85.62 87 ARG A CA 1
ATOM 697 C C . ARG A 1 87 ? 5.700 -3.977 8.576 1.00 85.62 87 ARG A C 1
ATOM 699 O O . ARG A 1 87 ? 6.820 -4.008 9.074 1.00 85.62 87 ARG A O 1
ATOM 706 N N . GLU A 1 88 ? 5.263 -4.919 7.740 1.00 82.19 88 GLU A N 1
ATOM 707 C CA . GLU A 1 88 ? 6.090 -6.061 7.312 1.00 82.19 88 GLU A CA 1
ATOM 708 C C . GLU A 1 88 ? 7.332 -5.607 6.526 1.00 82.19 88 GLU A C 1
ATOM 710 O O . GLU A 1 88 ? 8.394 -6.218 6.621 1.00 82.19 88 GLU A O 1
ATOM 715 N N . THR A 1 89 ? 7.225 -4.502 5.785 1.00 72.38 89 THR A N 1
ATOM 716 C CA . THR A 1 89 ? 8.343 -3.931 5.020 1.00 72.38 89 THR A CA 1
ATOM 717 C C . THR A 1 89 ? 9.332 -3.193 5.923 1.00 72.38 89 THR A C 1
ATOM 719 O O . THR A 1 89 ? 10.543 -3.305 5.738 1.00 72.38 89 THR A O 1
ATOM 722 N N . GLU A 1 90 ? 8.841 -2.489 6.944 1.00 64.06 90 GLU A N 1
ATOM 723 C CA . GLU A 1 90 ? 9.683 -1.854 7.968 1.00 64.06 90 GLU A CA 1
ATOM 724 C C . GLU A 1 90 ? 10.403 -2.881 8.864 1.00 64.06 90 GLU A C 1
ATOM 726 O O . GLU A 1 90 ? 11.502 -2.615 9.353 1.00 64.06 90 GLU A O 1
ATOM 731 N N . GLY A 1 91 ? 9.848 -4.091 9.009 1.00 53.22 91 GLY A N 1
ATOM 732 C CA . GLY A 1 91 ? 10.456 -5.209 9.741 1.00 53.22 91 GLY A CA 1
ATOM 733 C C . GLY A 1 91 ? 11.798 -5.709 9.184 1.00 53.22 91 GLY A C 1
ATOM 734 O O . GLY A 1 91 ? 12.526 -6.397 9.896 1.00 53.22 91 GLY A O 1
ATOM 735 N N . PHE A 1 92 ? 12.175 -5.333 7.957 1.00 49.56 92 PHE A N 1
ATOM 736 C CA . PHE A 1 92 ? 13.494 -5.628 7.375 1.00 49.56 92 PHE A CA 1
ATOM 737 C C . PHE A 1 92 ? 14.554 -4.533 7.630 1.00 49.56 92 PHE A C 1
ATOM 739 O O . PHE A 1 92 ? 15.696 -4.688 7.197 1.00 49.56 92 PHE A O 1
ATOM 746 N N . GLY A 1 93 ? 14.205 -3.433 8.317 1.00 46.06 93 GLY A N 1
ATOM 747 C CA . GLY A 1 93 ? 15.054 -2.240 8.468 1.00 46.06 93 GLY A CA 1
ATOM 748 C C . GLY A 1 93 ? 15.552 -1.910 9.882 1.00 46.06 93 GLY A C 1
ATOM 749 O O . GLY A 1 93 ? 16.234 -0.900 10.041 1.00 4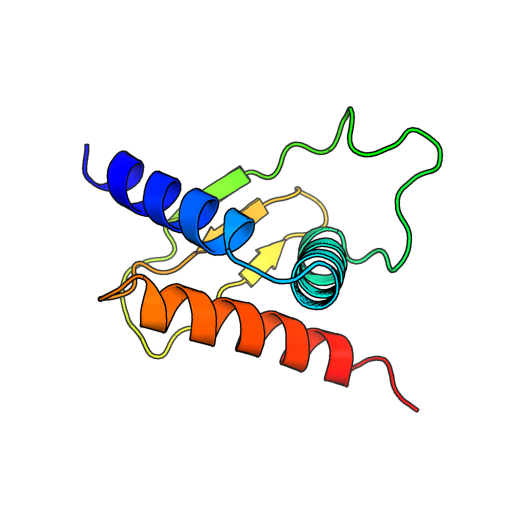6.06 93 GLY A O 1
ATOM 750 N N . LEU A 1 94 ? 15.239 -2.715 10.903 1.00 37.53 94 LEU A N 1
ATOM 751 C CA . LEU A 1 94 ? 15.726 -2.509 12.274 1.00 37.53 94 LEU A CA 1
ATOM 752 C C . LEU A 1 94 ? 16.608 -3.682 12.723 1.00 37.53 94 LEU A C 1
ATOM 754 O O . LEU A 1 94 ? 16.147 -4.663 13.303 1.00 37.53 94 LEU A O 1
ATOM 758 N N . SER A 1 95 ? 17.905 -3.559 12.450 1.00 37.03 95 SER A N 1
ATOM 759 C CA . SER A 1 95 ? 19.000 -4.194 13.195 1.00 37.03 95 SER A CA 1
ATOM 760 C C . SER A 1 95 ? 20.080 -3.155 13.452 1.00 37.03 95 SER A C 1
ATOM 762 O O . SER A 1 95 ? 20.289 -2.308 12.553 1.00 37.03 95 SER A O 1
#